Protein AF-A0A9E5IHW1-F1 (afdb_monomer_lite)

Secondary structure (DSSP, 8-state):
--SS-TTGGG-TT--HHHHHSPPP-EEEETTEEE--TT--S----SS---TT-------

pLDDT: mean 72.41, std 13.48, range [48.47, 87.5]

Foldseek 3Di:
DQAAAPCLVPDPPHDPCRRHHFADWDAQDDVDIDRDPPDDNPDPPPDDPPPPPPPPPDD

Structure (mmCIF, N/CA/C/O backbone):
data_AF-A0A9E5IHW1-F1
#
_entry.id   AF-A0A9E5IHW1-F1
#
loop_
_atom_site.group_PDB
_atom_site.id
_atom_site.type_symbol
_atom_site.label_atom_id
_atom_site.label_alt_id
_atom_site.label_comp_id
_atom_site.label_asym_id
_atom_site.label_entity_id
_atom_site.label_seq_id
_atom_site.pdbx_PDB_ins_code
_atom_site.Cartn_x
_atom_site.Cartn_y
_atom_site.Cartn_z
_atom_site.occupancy
_atom_site.B_iso_or_equiv
_atom_site.auth_seq_id
_atom_site.auth_comp_id
_atom_site.auth_asym_id
_atom_site.auth_atom_id
_atom_site.pdbx_PDB_model_num
ATOM 1 N N . MET A 1 1 ? -8.547 -2.680 -17.362 1.00 54.25 1 MET A N 1
ATOM 2 C CA . MET A 1 1 ? -8.068 -2.748 -15.964 1.00 54.25 1 MET A CA 1
ATOM 3 C C . MET A 1 1 ? -6.587 -3.034 -16.021 1.00 54.25 1 MET A C 1
ATOM 5 O O . MET A 1 1 ? -6.212 -3.991 -16.681 1.00 54.25 1 MET A O 1
ATOM 9 N N . VAL A 1 2 ? -5.756 -2.162 -15.452 1.00 58.22 2 VAL A N 1
ATOM 10 C CA . VAL A 1 2 ? -4.312 -2.419 -15.382 1.00 58.22 2 VAL A CA 1
ATOM 11 C C . VAL A 1 2 ? -4.104 -3.533 -14.353 1.00 58.22 2 VAL A C 1
ATOM 13 O O . VAL A 1 2 ? -4.643 -3.401 -13.255 1.00 58.22 2 VAL A O 1
ATOM 16 N N . PRO A 1 3 ? -3.393 -4.619 -14.686 1.00 68.50 3 PRO A N 1
ATOM 17 C CA . PRO A 1 3 ? -3.080 -5.673 -13.729 1.00 68.50 3 PRO A CA 1
ATOM 18 C C . PRO A 1 3 ? -2.060 -5.134 -12.717 1.00 68.50 3 PRO A C 1
ATOM 20 O O . PRO A 1 3 ? -0.868 -5.172 -12.966 1.00 68.50 3 PRO A O 1
ATOM 23 N N . GLY A 1 4 ? -2.499 -4.541 -11.605 1.00 80.12 4 GLY A N 1
ATOM 24 C CA . GLY A 1 4 ? -1.569 -3.980 -10.624 1.00 80.12 4 GLY A CA 1
ATOM 25 C C . GLY A 1 4 ? -2.154 -2.896 -9.726 1.00 80.12 4 GLY A C 1
ATOM 26 O O . GLY A 1 4 ? -3.329 -2.543 -9.784 1.00 80.12 4 GLY A O 1
ATOM 27 N N . CYS A 1 5 ? -1.301 -2.336 -8.874 1.00 87.12 5 CYS A N 1
ATOM 28 C CA . CYS A 1 5 ? -1.657 -1.254 -7.971 1.00 87.12 5 CYS A CA 1
ATOM 29 C C . CYS A 1 5 ? -2.070 -0.001 -8.757 1.00 87.12 5 CYS A C 1
ATOM 31 O O . CYS A 1 5 ? -1.268 0.604 -9.469 1.00 87.12 5 CYS A O 1
ATOM 33 N N . ARG A 1 6 ? -3.306 0.468 -8.549 1.00 83.25 6 ARG A N 1
ATOM 34 C CA . ARG A 1 6 ? -3.837 1.695 -9.172 1.00 83.25 6 ARG A CA 1
ATOM 35 C C . ARG A 1 6 ? -2.980 2.939 -8.908 1.00 83.25 6 ARG A C 1
ATOM 37 O O . ARG A 1 6 ? -2.985 3.875 -9.703 1.00 83.25 6 ARG A O 1
ATOM 44 N N . PHE A 1 7 ? -2.249 2.955 -7.797 1.00 83.94 7 PHE A N 1
ATOM 45 C CA . PHE A 1 7 ? -1.393 4.071 -7.404 1.00 83.94 7 PHE A CA 1
ATOM 46 C C . PHE A 1 7 ? 0.009 4.005 -8.011 1.00 83.94 7 PHE A C 1
ATOM 48 O O . PHE A 1 7 ? 0.748 4.972 -7.865 1.00 83.94 7 PHE A O 1
ATOM 55 N N . ALA A 1 8 ? 0.387 2.920 -8.697 1.00 86.31 8 ALA A N 1
ATOM 56 C CA . ALA A 1 8 ? 1.750 2.722 -9.190 1.00 86.31 8 ALA A CA 1
ATOM 57 C C . ALA A 1 8 ? 2.241 3.889 -10.071 1.00 86.31 8 ALA A C 1
ATOM 59 O O . ALA A 1 8 ? 3.346 4.373 -9.874 1.00 86.31 8 ALA A O 1
ATOM 60 N N . GLY A 1 9 ? 1.382 4.450 -10.932 1.00 84.00 9 GLY A N 1
ATOM 61 C CA . GLY A 1 9 ? 1.732 5.600 -11.782 1.00 84.00 9 GLY A CA 1
ATOM 62 C C . GLY A 1 9 ? 1.927 6.943 -11.058 1.00 84.00 9 GLY A C 1
ATOM 63 O O . GLY A 1 9 ? 2.375 7.901 -11.676 1.00 84.00 9 GLY A O 1
ATOM 64 N N . ARG A 1 10 ? 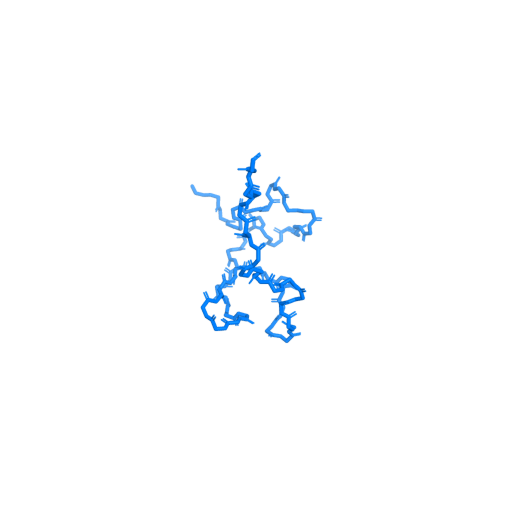1.574 7.046 -9.770 1.00 86.38 10 ARG A N 1
ATOM 65 C CA . ARG A 1 10 ? 1.785 8.252 -8.941 1.00 86.38 10 ARG A CA 1
ATOM 66 C C . ARG A 1 10 ? 2.594 7.976 -7.673 1.00 86.38 10 ARG A C 1
ATOM 68 O O . ARG A 1 10 ? 2.845 8.896 -6.901 1.00 86.38 10 ARG A O 1
ATOM 75 N N . CYS A 1 11 ? 2.960 6.723 -7.418 1.00 85.69 11 CYS A N 1
ATOM 76 C CA . CYS A 1 11 ? 3.618 6.325 -6.186 1.00 85.69 11 CYS A CA 1
ATOM 77 C C . CYS A 1 11 ? 5.139 6.466 -6.351 1.00 85.69 11 CYS A C 1
ATOM 79 O O . CYS A 1 11 ? 5.715 5.769 -7.184 1.00 85.69 11 CYS A O 1
ATOM 81 N N . PRO A 1 12 ? 5.818 7.294 -5.537 1.00 82.62 12 PRO A N 1
ATOM 82 C CA . PRO A 1 12 ? 7.273 7.464 -5.618 1.00 82.62 12 PRO A CA 1
ATOM 83 C C . PRO A 1 12 ? 8.048 6.213 -5.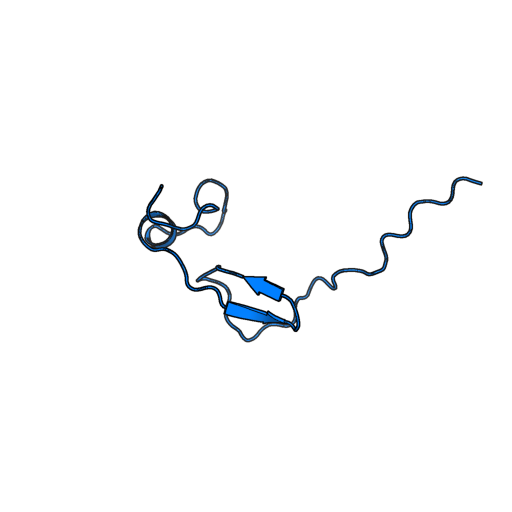175 1.00 82.62 12 PRO A C 1
ATOM 85 O O . PRO A 1 12 ? 9.241 6.096 -5.426 1.00 82.62 12 PRO A O 1
ATOM 88 N N . PHE A 1 13 ? 7.370 5.271 -4.515 1.00 83.69 13 PHE A N 1
ATOM 89 C CA . PHE A 1 13 ? 7.932 4.006 -4.045 1.00 83.69 13 PHE A CA 1
ATOM 90 C C . PHE A 1 13 ? 7.465 2.801 -4.873 1.00 83.69 13 PHE A C 1
ATOM 92 O O . PHE A 1 13 ? 7.635 1.665 -4.422 1.00 83.69 13 PHE A O 1
ATOM 99 N N . ALA A 1 14 ? 6.817 3.029 -6.023 1.00 86.62 14 ALA A N 1
ATOM 100 C CA . ALA A 1 14 ? 6.377 1.953 -6.900 1.00 86.62 14 ALA A CA 1
ATOM 101 C C . ALA A 1 14 ? 7.575 1.128 -7.384 1.00 86.62 14 ALA A C 1
ATOM 103 O O . ALA A 1 14 ? 8.608 1.668 -7.769 1.00 86.62 14 ALA A O 1
ATOM 104 N N . THR A 1 15 ? 7.417 -0.190 -7.361 1.00 86.31 15 THR A N 1
ATOM 105 C CA . THR A 1 15 ? 8.339 -1.146 -7.976 1.00 86.31 15 THR A CA 1
ATOM 106 C C . THR A 1 15 ? 7.662 -1.785 -9.183 1.00 86.31 15 THR A C 1
ATOM 108 O O . THR A 1 15 ? 6.445 -1.675 -9.335 1.00 86.31 15 THR A O 1
ATOM 111 N N . ASP A 1 16 ? 8.420 -2.488 -10.021 1.00 87.19 16 ASP A N 1
ATOM 112 C CA . ASP A 1 16 ? 7.878 -3.196 -11.191 1.00 87.19 16 ASP A CA 1
ATOM 113 C C . ASP A 1 16 ? 6.719 -4.146 -10.819 1.00 87.19 16 ASP A C 1
ATOM 115 O O . ASP A 1 16 ? 5.668 -4.166 -11.455 1.00 87.19 16 ASP A O 1
ATOM 119 N N . GLU A 1 17 ? 6.821 -4.805 -9.662 1.00 85.12 17 GLU A N 1
ATOM 120 C CA . GLU A 1 17 ? 5.777 -5.682 -9.121 1.00 85.12 17 GLU A CA 1
ATOM 121 C C . GLU A 1 17 ? 4.450 -4.948 -8.823 1.00 85.12 17 GLU A C 1
ATOM 123 O O . GLU A 1 17 ? 3.374 -5.548 -8.833 1.00 85.12 17 GLU A O 1
ATOM 128 N N . CYS A 1 18 ? 4.487 -3.631 -8.570 1.00 87.31 18 CYS A N 1
ATOM 129 C CA . CYS A 1 18 ? 3.289 -2.793 -8.435 1.00 87.31 18 CYS A CA 1
ATOM 130 C C . CYS A 1 18 ? 2.542 -2.597 -9.754 1.00 87.31 18 CYS A C 1
ATOM 132 O O . CYS A 1 18 ? 1.352 -2.295 -9.700 1.00 87.31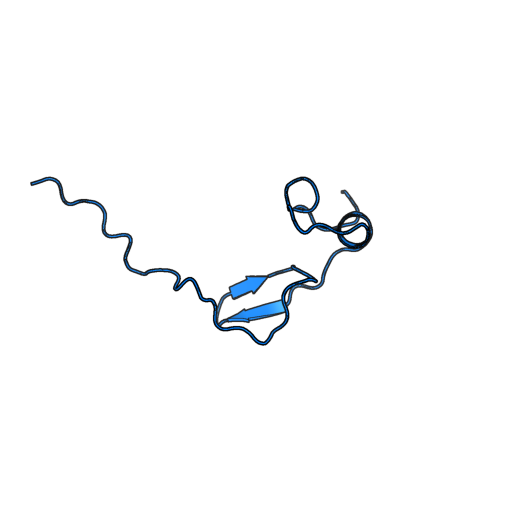 18 CYS A O 1
ATOM 134 N N . HIS A 1 19 ? 3.198 -2.783 -10.898 1.00 85.56 19 HIS A N 1
ATOM 135 C CA . HIS A 1 19 ? 2.600 -2.653 -12.227 1.00 85.56 19 HIS A CA 1
ATOM 136 C C . HIS A 1 19 ? 2.130 -3.980 -12.825 1.00 85.56 19 HIS A C 1
ATOM 138 O O . HIS A 1 19 ? 1.449 -3.946 -13.846 1.00 85.56 19 HIS A O 1
ATOM 144 N N . THR A 1 20 ? 2.496 -5.110 -12.213 1.00 87.50 20 THR A N 1
ATOM 145 C CA . THR A 1 20 ? 2.177 -6.457 -12.711 1.00 87.50 20 THR A CA 1
ATOM 146 C C . THR A 1 20 ? 1.270 -7.248 -11.775 1.00 87.50 20 THR A C 1
ATOM 148 O O . THR A 1 20 ? 0.471 -8.060 -12.236 1.00 87.50 20 THR A O 1
ATOM 151 N N . THR A 1 21 ? 1.372 -7.023 -10.460 1.00 85.38 21 THR A N 1
ATOM 152 C CA . THR A 1 21 ? 0.647 -7.803 -9.450 1.00 85.38 21 THR A CA 1
ATOM 153 C C . THR A 1 21 ? -0.133 -6.899 -8.512 1.00 85.38 21 THR A C 1
ATOM 155 O O . THR A 1 21 ? 0.429 -5.993 -7.881 1.00 85.38 21 THR A O 1
ATOM 158 N N . GLU A 1 22 ? -1.428 -7.186 -8.373 1.00 83.06 22 GLU A N 1
ATOM 159 C CA . GLU A 1 22 ? -2.290 -6.495 -7.423 1.00 83.06 22 GLU A CA 1
ATOM 160 C C . GLU A 1 22 ? -1.905 -6.869 -5.978 1.00 83.06 22 GLU A C 1
ATOM 162 O O . GLU A 1 22 ? -1.904 -8.047 -5.612 1.00 83.06 22 GLU A O 1
ATOM 167 N N . PRO A 1 23 ? -1.525 -5.888 -5.148 1.00 83.00 23 PRO A N 1
ATOM 168 C CA . PRO A 1 23 ? -1.143 -6.143 -3.767 1.00 83.00 23 PRO A CA 1
ATOM 169 C C . PRO A 1 23 ? -2.357 -6.481 -2.889 1.00 83.00 23 PRO A C 1
ATOM 171 O O . PRO A 1 23 ? -3.413 -5.859 -2.987 1.00 83.00 23 PRO A O 1
ATOM 174 N N . ALA A 1 24 ? -2.182 -7.433 -1.969 1.00 83.00 24 ALA A N 1
ATOM 175 C CA . ALA A 1 24 ? -3.230 -7.824 -1.030 1.00 83.00 24 ALA A CA 1
ATOM 176 C C . ALA A 1 24 ? -3.593 -6.684 -0.059 1.00 83.00 24 ALA A C 1
ATOM 178 O O . ALA A 1 24 ? -2.723 -5.972 0.450 1.00 83.00 24 ALA A O 1
ATOM 179 N N . LEU A 1 25 ? -4.888 -6.553 0.239 1.00 83.12 25 LEU A N 1
ATOM 180 C CA . LEU A 1 25 ? -5.415 -5.558 1.170 1.00 83.12 25 LEU A CA 1
ATOM 181 C C . LEU A 1 25 ? -5.174 -6.000 2.626 1.00 83.12 25 LEU A C 1
ATOM 183 O O . LEU A 1 25 ? -5.863 -6.883 3.139 1.00 83.12 25 LEU A O 1
ATOM 187 N N . ARG A 1 26 ? -4.222 -5.355 3.300 1.00 80.38 26 ARG A N 1
ATOM 188 C CA . ARG A 1 26 ? -3.814 -5.614 4.690 1.00 80.38 26 ARG A CA 1
ATOM 189 C C . ARG A 1 26 ? -4.408 -4.571 5.633 1.00 80.38 26 ARG A C 1
ATOM 191 O O . ARG A 1 26 ? -4.694 -3.448 5.223 1.00 80.38 26 ARG A O 1
ATOM 198 N N . LYS A 1 27 ? -4.628 -4.935 6.893 1.00 78.75 27 LYS A N 1
ATOM 199 C CA . LYS A 1 27 ? -5.169 -4.036 7.920 1.00 78.75 27 LYS A CA 1
ATOM 200 C C . LYS A 1 27 ? -4.008 -3.542 8.776 1.00 78.75 27 LYS A C 1
ATOM 202 O O . LYS A 1 27 ? -3.387 -4.365 9.412 1.00 78.75 27 LYS A O 1
ATOM 207 N N . VAL A 1 28 ? -3.736 -2.240 8.783 1.00 77.38 28 VAL A N 1
ATOM 208 C CA . VAL A 1 28 ? -2.614 -1.650 9.552 1.00 77.38 28 VAL A CA 1
ATOM 209 C C . VAL A 1 28 ? -3.066 -0.923 10.816 1.00 77.38 28 VAL A C 1
ATOM 211 O O . VAL A 1 28 ? -2.261 -0.609 11.679 1.00 77.38 28 VAL A O 1
ATOM 214 N N . ALA A 1 29 ? -4.362 -0.633 10.937 1.00 75.00 29 ALA A N 1
ATOM 215 C CA . ALA A 1 29 ? -4.958 -0.115 12.162 1.00 75.00 29 ALA A CA 1
ATOM 216 C C . ALA A 1 29 ? -6.441 -0.499 12.237 1.00 75.00 29 ALA A C 1
ATOM 218 O O . ALA A 1 29 ? -7.054 -0.930 11.250 1.00 75.00 29 ALA A O 1
ATOM 219 N N . SER A 1 30 ? -7.054 -0.333 13.408 1.00 75.06 30 SER A N 1
ATOM 220 C CA . SER A 1 30 ? -8.498 -0.513 13.579 1.00 75.06 30 SER A CA 1
ATOM 221 C C . SER A 1 30 ? -9.270 0.436 12.658 1.00 75.06 30 SER A C 1
ATOM 223 O O . SER A 1 30 ? -9.276 1.641 12.857 1.00 75.06 30 SER A O 1
ATOM 225 N N . GLY A 1 31 ? -9.889 -0.120 11.613 1.00 76.12 31 GLY A N 1
ATOM 226 C CA . GLY A 1 31 ? -10.612 0.640 10.589 1.00 76.12 31 GLY A CA 1
ATOM 227 C C . GLY A 1 31 ? -9.762 1.114 9.404 1.00 76.12 31 GLY A C 1
ATOM 228 O O . GLY A 1 31 ? -10.326 1.625 8.442 1.00 76.12 31 GLY A O 1
ATOM 229 N N . HIS A 1 32 ? -8.441 0.895 9.409 1.00 79.56 32 HIS A N 1
ATOM 230 C CA . HIS A 1 32 ? -7.560 1.294 8.310 1.00 79.56 32 HIS A CA 1
ATOM 231 C C . HIS A 1 32 ? -7.002 0.080 7.566 1.00 79.56 32 HIS A C 1
ATOM 233 O O . HIS A 1 32 ? -6.317 -0.776 8.136 1.00 79.56 32 HIS A O 1
ATOM 239 N N . ARG A 1 33 ? -7.302 0.009 6.268 1.00 78.38 33 ARG A N 1
ATOM 240 C CA . ARG A 1 33 ? -6.827 -1.040 5.366 1.00 78.38 33 ARG A CA 1
ATOM 241 C C . ARG A 1 33 ? -6.054 -0.401 4.230 1.00 78.38 33 ARG A C 1
ATOM 243 O O . ARG A 1 33 ? -6.515 0.572 3.641 1.00 78.38 33 ARG A O 1
ATOM 250 N N . ILE A 1 34 ? -4.912 -0.978 3.904 1.00 82.25 34 ILE A N 1
ATOM 251 C CA . ILE A 1 34 ? -4.052 -0.520 2.822 1.00 82.25 34 ILE A CA 1
ATOM 252 C C . ILE A 1 34 ? -3.708 -1.694 1.919 1.00 82.25 34 ILE A C 1
ATOM 254 O O . ILE A 1 34 ? -3.560 -2.825 2.369 1.00 82.25 34 ILE A O 1
ATOM 258 N N . ALA A 1 35 ? -3.550 -1.425 0.632 1.00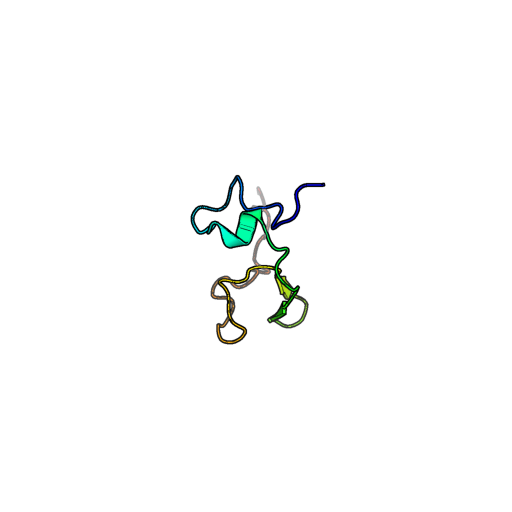 84.25 35 ALA A N 1
ATOM 259 C CA . ALA A 1 35 ? -3.075 -2.402 -0.341 1.00 84.25 35 ALA A CA 1
ATOM 260 C C . ALA A 1 35 ? -1.612 -2.114 -0.713 1.00 84.25 35 ALA A C 1
ATOM 262 O O . ALA A 1 35 ? -1.212 -2.281 -1.852 1.00 84.25 35 ALA A O 1
ATOM 263 N N . CYS A 1 36 ? -0.790 -1.581 0.194 1.00 84.94 36 CYS A N 1
ATOM 264 C CA . CYS A 1 36 ? 0.613 -1.324 -0.129 1.00 84.94 36 CYS A CA 1
ATOM 265 C C . CYS A 1 36 ? 1.456 -2.554 0.211 1.00 84.94 36 CYS A C 1
ATOM 267 O O . CYS A 1 36 ? 1.539 -2.931 1.375 1.00 84.94 36 CYS A O 1
ATOM 269 N N . ARG A 1 37 ? 2.138 -3.146 -0.778 1.00 80.69 37 ARG A N 1
ATOM 270 C CA . ARG A 1 37 ? 3.071 -4.265 -0.536 1.00 80.69 37 ARG A CA 1
ATOM 271 C C . ARG A 1 37 ? 4.296 -3.877 0.295 1.00 80.69 37 ARG A C 1
ATOM 273 O O . ARG A 1 37 ? 4.885 -4.738 0.936 1.00 80.69 37 ARG A O 1
ATOM 280 N N . ARG A 1 38 ? 4.673 -2.593 0.271 1.00 78.75 38 ARG A N 1
ATOM 281 C CA . ARG A 1 38 ? 5.855 -2.060 0.965 1.00 78.75 38 ARG A CA 1
ATOM 282 C C . ARG A 1 38 ? 5.590 -1.742 2.438 1.00 78.75 38 ARG A C 1
ATOM 284 O O . ARG A 1 38 ? 6.530 -1.507 3.184 1.00 78.75 38 ARG A O 1
ATOM 291 N N . VAL A 1 39 ? 4.326 -1.681 2.842 1.00 74.25 39 VAL A N 1
ATOM 292 C CA . VAL A 1 39 ? 3.962 -1.423 4.232 1.00 74.25 39 VAL A CA 1
ATOM 293 C C . VAL A 1 39 ? 3.651 -2.767 4.887 1.00 74.25 39 VAL A C 1
ATOM 295 O O . VAL A 1 39 ? 2.798 -3.524 4.413 1.00 74.25 39 VAL A O 1
ATOM 298 N N . SER A 1 40 ? 4.398 -3.071 5.942 1.00 59.59 40 SER A N 1
ATOM 299 C CA . SER A 1 40 ? 4.167 -4.223 6.813 1.00 59.59 40 SER A CA 1
ATOM 300 C C . SER A 1 40 ? 3.202 -3.854 7.946 1.00 59.59 40 SER A C 1
ATOM 302 O O . SER A 1 40 ? 2.957 -2.674 8.186 1.00 59.59 40 SER A O 1
ATOM 304 N N . ASP A 1 41 ? 2.637 -4.875 8.593 1.00 59.53 41 ASP A N 1
ATOM 305 C CA . ASP A 1 41 ? 1.657 -4.781 9.692 1.00 59.53 41 ASP A CA 1
ATOM 306 C C . ASP A 1 41 ? 2.195 -4.019 10.922 1.00 59.53 41 ASP A C 1
ATOM 308 O O . ASP A 1 41 ? 1.441 -3.421 11.684 1.00 59.53 41 ASP A O 1
ATOM 312 N N . ASP A 1 42 ? 3.516 -3.962 11.071 1.00 53.97 42 ASP A N 1
ATOM 313 C CA . ASP A 1 42 ? 4.183 -3.487 12.277 1.00 53.97 42 ASP A CA 1
ATOM 314 C C . ASP A 1 42 ? 4.643 -2.033 12.155 1.00 53.97 42 ASP A C 1
ATOM 316 O O . ASP A 1 42 ? 5.822 -1.724 11.967 1.00 53.97 42 ASP A O 1
ATOM 320 N N . GLY A 1 43 ? 3.705 -1.100 12.257 1.00 52.62 43 GLY A N 1
ATOM 321 C CA . GLY A 1 43 ? 4.066 0.299 12.416 1.00 52.62 43 GLY A CA 1
ATOM 322 C C . GLY A 1 43 ? 2.889 1.122 12.900 1.00 52.62 43 GLY A C 1
ATOM 323 O O . GLY A 1 43 ? 1.872 1.155 12.202 1.00 52.62 43 GLY A O 1
ATOM 324 N N . PRO A 1 44 ? 2.988 1.811 14.054 1.00 53.81 44 PRO A N 1
ATOM 325 C CA . PRO A 1 44 ? 1.960 2.768 14.421 1.00 53.81 44 PRO A CA 1
ATOM 326 C C . PRO A 1 44 ? 1.821 3.771 13.273 1.00 53.81 44 PRO A C 1
ATOM 328 O O . PRO A 1 44 ? 2.813 4.284 12.752 1.00 53.81 44 PRO A O 1
ATOM 331 N N . VAL A 1 45 ? 0.583 4.027 12.853 1.00 51.72 45 VAL A N 1
ATOM 332 C CA . VAL A 1 45 ? 0.251 5.141 11.964 1.00 51.72 45 VAL A CA 1
ATOM 333 C C . VAL A 1 45 ? 0.754 6.429 12.623 1.00 51.72 45 VAL A C 1
ATOM 335 O O . VAL A 1 45 ? 0.105 6.991 13.497 1.00 51.72 45 VAL A O 1
ATOM 338 N N . MET A 1 46 ? 1.954 6.871 12.235 1.00 51.44 46 MET A N 1
ATOM 339 C CA . MET A 1 46 ? 2.615 8.052 12.811 1.00 51.44 46 MET A CA 1
ATOM 340 C C . MET A 1 46 ? 1.872 9.350 12.493 1.00 51.44 46 MET A C 1
ATOM 342 O O . MET A 1 46 ? 2.066 10.356 13.167 1.00 51.44 46 MET A O 1
ATOM 346 N N . TYR A 1 47 ? 0.991 9.327 11.494 1.00 48.47 47 TYR A N 1
ATOM 347 C CA . TYR A 1 47 ? -0.063 10.316 11.406 1.00 48.47 47 TYR A CA 1
ATOM 348 C C . TYR A 1 47 ? -1.290 9.746 12.091 1.00 48.47 47 TYR A C 1
ATOM 350 O O . TYR A 1 47 ? -2.063 8.996 11.494 1.00 48.47 47 TYR A O 1
ATOM 358 N N . ALA A 1 48 ? -1.469 10.152 13.349 1.00 52.50 48 ALA A N 1
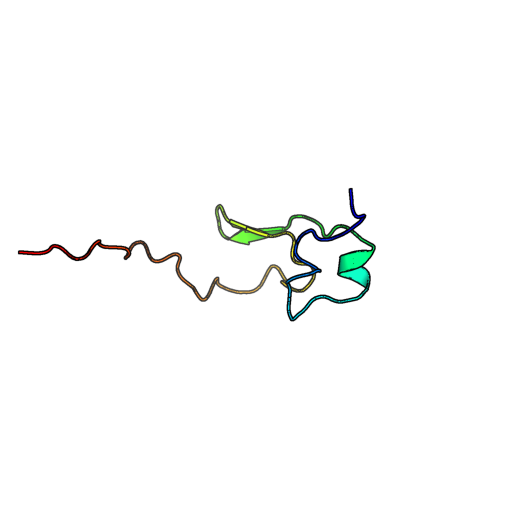ATOM 359 C CA . ALA A 1 48 ? -2.800 10.311 13.894 1.00 52.50 48 ALA A CA 1
ATOM 360 C C . ALA A 1 48 ? -3.663 10.903 12.775 1.00 52.50 48 ALA A C 1
ATOM 362 O O . ALA A 1 48 ? -3.349 11.974 12.244 1.00 52.50 48 ALA A O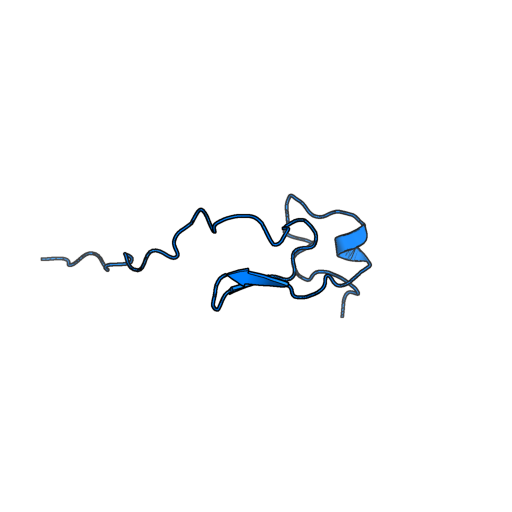 1
ATOM 363 N N . VAL A 1 49 ? -4.715 10.189 12.375 1.00 53.38 49 VAL A N 1
ATOM 364 C CA . VAL A 1 49 ? -5.859 10.860 11.775 1.00 53.38 49 VAL A CA 1
ATOM 365 C C . VAL A 1 49 ? -6.340 11.801 12.864 1.00 53.38 49 VAL A C 1
ATOM 367 O O . VAL A 1 49 ? -7.018 11.425 13.810 1.00 53.38 49 VAL A O 1
ATOM 370 N N . GLN A 1 50 ? -5.787 13.001 12.802 1.00 51.53 50 GLN A N 1
ATOM 371 C CA . GLN A 1 50 ? -6.064 14.081 13.698 1.00 51.53 50 GLN A CA 1
ATOM 372 C C . GLN A 1 50 ? -7.558 14.351 13.579 1.00 51.53 50 GLN A C 1
ATOM 374 O O . GLN A 1 50 ? -8.032 14.935 12.610 1.00 51.53 50 GLN A O 1
ATOM 379 N N . GLU A 1 51 ? -8.282 13.954 14.614 1.00 51.56 51 GLU A N 1
ATOM 380 C CA . GLU A 1 51 ? -9.565 14.514 15.037 1.00 51.56 51 GLU A CA 1
ATOM 381 C C . GLU A 1 51 ? -9.521 16.056 15.200 1.00 51.56 51 GLU A C 1
ATOM 383 O O . GLU A 1 51 ? -10.538 16.680 15.474 1.00 51.56 51 GLU A O 1
ATOM 388 N N . THR A 1 52 ? -8.366 16.696 14.963 1.00 55.88 52 THR A N 1
ATOM 389 C CA . THR A 1 52 ? -8.101 18.136 15.047 1.00 55.88 52 THR A CA 1
ATOM 390 C C . THR A 1 52 ? -8.194 18.925 13.734 1.00 55.88 52 THR A C 1
ATOM 392 O O . THR A 1 52 ? -7.666 20.036 13.679 1.00 55.88 52 THR A O 1
ATOM 395 N N . TRP A 1 53 ? -8.935 18.486 12.704 1.00 55.19 53 TRP A N 1
ATOM 396 C CA . TRP A 1 53 ? -9.517 19.502 11.803 1.00 55.19 53 TRP A CA 1
ATOM 397 C C . TRP A 1 53 ? -10.667 20.213 12.534 1.00 55.19 53 TRP A C 1
ATOM 399 O O . TRP A 1 53 ? -11.845 19.948 12.302 1.00 55.19 53 TRP A O 1
ATOM 409 N N . SER A 1 54 ? -10.314 21.128 13.438 1.00 54.28 54 SER A N 1
ATOM 410 C CA . SER A 1 54 ? -11.204 22.231 13.785 1.00 54.28 54 SER A CA 1
ATOM 411 C C . SER A 1 54 ? -11.162 23.224 12.620 1.00 54.28 54 SER A C 1
ATOM 413 O O . SER A 1 54 ? -10.072 23.696 12.285 1.00 54.28 54 SER A O 1
ATOM 415 N N . PRO A 1 55 ? -12.297 23.563 11.979 1.00 62.91 55 PRO A N 1
ATOM 416 C CA . PRO A 1 55 ? -12.332 24.691 11.054 1.00 62.91 55 PRO A CA 1
ATOM 417 C C . PRO A 1 55 ? -11.894 25.962 11.805 1.00 62.91 55 PRO A C 1
ATOM 419 O O . PRO A 1 55 ? -12.208 26.088 12.993 1.00 62.91 55 PRO A O 1
ATOM 422 N N . PRO A 1 56 ? -11.189 26.917 11.170 1.00 68.38 56 PRO A N 1
ATOM 423 C CA . PRO A 1 56 ? -10.924 28.193 11.820 1.00 68.38 56 PRO A CA 1
ATOM 424 C C . PRO A 1 56 ? -12.269 28.870 12.117 1.00 68.38 56 PRO A C 1
ATOM 426 O O . PRO A 1 56 ? -13.007 29.229 11.198 1.00 68.38 56 PRO A O 1
ATOM 429 N N . THR A 1 57 ? -12.613 29.021 13.398 1.00 66.69 57 THR A N 1
ATOM 430 C CA . THR A 1 57 ? -13.722 29.877 13.826 1.00 66.69 57 THR A CA 1
ATOM 431 C C . THR A 1 57 ? -13.305 31.317 13.562 1.00 66.69 57 THR A C 1
ATOM 433 O O . THR A 1 57 ? -12.525 31.888 14.321 1.00 66.69 57 THR A O 1
ATOM 436 N N . ASN A 1 58 ? -13.773 31.879 12.450 1.00 60.19 58 ASN A N 1
ATOM 437 C CA . ASN A 1 58 ? -13.676 33.311 12.199 1.00 60.19 58 ASN A CA 1
ATOM 438 C C . ASN A 1 58 ? -14.642 34.005 13.172 1.00 60.19 58 ASN A C 1
ATOM 440 O O . ASN A 1 58 ? -15.841 33.717 13.136 1.00 60.19 58 ASN A O 1
ATOM 444 N N . GLY A 1 59 ? -14.095 34.812 14.081 1.00 55.47 59 GLY A N 1
ATOM 445 C CA . GLY A 1 59 ? -14.842 35.688 14.985 1.00 55.47 59 GLY A CA 1
ATOM 446 C C . GLY A 1 59 ? -15.052 37.060 14.370 1.00 55.47 59 GLY A C 1
ATOM 447 O O . GLY A 1 59 ? -14.164 37.488 13.599 1.00 55.47 59 GLY A O 1
#

Radius of gyration: 15.82 Å; chains: 1; bounding box: 23×44×31 Å

Sequence (59 aa):
MVPGCRFAGRCPFATDECHTTEPALRKVASGHRIACRRVSDDGPVMYAVQETWSPPTNG